Protein AF-A0A7W1ENR3-F1 (afdb_monomer_lite)

Secondary structure (DSSP, 8-state):
---STTHHHHHHHHHHHTSBPPSSPPEEEETTEEEE-TT---SBS--STTHHHH-HHHHHHHHHHHHHTT-GGG-HHHHHHHHHHHHTB-TTS-B---TT--S-----TTTTTTS-SSS---GGGGGHHHHHHHHHHHHHTT------

Sequence (148 aa):
LFRAEHHREMDALYNHLIQPQPRQEAVQLCGKRVLPVPHLVLGDALPHRNAVDADTPFALYWLELMARLGFLKRNENWSRMFDRFLDDRDREGVWHPHKGMDTPKSRNPHVWPVYPLESQLEGDERWTDFTFRLGLIARLSGRQIDIL

pLDDT: mean 85.76, std 11.53, range [42.47, 95.81]

Structure (mmCIF, N/CA/C/O backbone):
data_AF-A0A7W1ENR3-F1
#
_entry.id   AF-A0A7W1ENR3-F1
#
loop_
_atom_site.group_PDB
_atom_site.id
_atom_site.type_symbol
_atom_site.label_atom_id
_atom_site.label_alt_id
_atom_site.label_comp_id
_atom_site.label_asym_id
_atom_site.label_entity_id
_atom_site.label_seq_id
_atom_site.pdbx_PDB_ins_code
_atom_site.Cartn_x
_atom_site.Cartn_y
_atom_site.Cartn_z
_atom_site.occupancy
_atom_site.B_iso_or_equiv
_atom_site.auth_seq_id
_atom_site.auth_comp_id
_atom_site.auth_asym_id
_atom_site.auth_atom_id
_atom_site.pdbx_PDB_model_num
ATOM 1 N N . LEU A 1 1 ? -12.184 17.724 -8.395 1.00 42.47 1 LEU A N 1
ATOM 2 C CA . LEU A 1 1 ? -12.940 18.500 -7.391 1.00 42.47 1 LEU A CA 1
ATOM 3 C C . LEU A 1 1 ? -13.276 17.566 -6.229 1.00 42.47 1 LEU A C 1
ATOM 5 O O . LEU A 1 1 ? -14.073 16.676 -6.446 1.00 42.47 1 LEU A O 1
ATOM 9 N N . PHE A 1 2 ? -12.597 17.694 -5.081 1.00 44.47 2 PHE A N 1
ATOM 10 C CA . PHE A 1 2 ? -12.844 16.948 -3.816 1.00 44.47 2 PHE A CA 1
ATOM 11 C C . PHE A 1 2 ? -12.161 17.655 -2.612 1.00 44.47 2 PHE A C 1
ATOM 13 O O . PHE A 1 2 ? -11.851 17.042 -1.600 1.00 44.47 2 PHE A O 1
ATOM 20 N N . ARG A 1 3 ? -11.782 18.936 -2.749 1.00 52.78 3 ARG A N 1
ATOM 21 C CA . ARG A 1 3 ? -10.607 19.479 -2.034 1.00 52.78 3 ARG A CA 1
ATOM 22 C C . ARG A 1 3 ? -10.869 20.256 -0.736 1.00 52.78 3 ARG A C 1
ATOM 24 O O . ARG A 1 3 ? -9.887 20.593 -0.092 1.00 52.78 3 ARG A O 1
ATOM 31 N N . ALA A 1 4 ? -12.109 20.535 -0.336 1.00 53.34 4 ALA A N 1
ATOM 32 C CA . ALA A 1 4 ? -12.353 21.402 0.830 1.00 53.34 4 ALA A CA 1
ATOM 33 C C . ALA A 1 4 ? -13.182 20.754 1.950 1.00 53.34 4 ALA A C 1
ATOM 35 O O . ALA A 1 4 ? -12.842 20.924 3.115 1.00 53.34 4 ALA A O 1
ATOM 36 N N . GLU A 1 5 ? -14.221 19.982 1.627 1.00 50.44 5 GLU A N 1
ATOM 37 C CA . GLU A 1 5 ? -15.200 19.537 2.636 1.00 50.44 5 GLU A CA 1
ATOM 38 C C . GLU A 1 5 ? -14.709 18.412 3.557 1.00 50.44 5 GLU A C 1
ATOM 40 O O . GLU A 1 5 ? -15.273 18.233 4.629 1.00 50.44 5 GLU A O 1
ATOM 45 N N . HIS A 1 6 ? -13.643 17.695 3.184 1.00 62.31 6 HIS A N 1
ATOM 46 C CA . HIS A 1 6 ? -13.118 16.563 3.965 1.00 62.31 6 HIS A CA 1
ATOM 47 C C . HIS A 1 6 ? -11.679 16.754 4.460 1.00 62.31 6 HIS A C 1
ATOM 49 O O . HIS A 1 6 ? -11.006 15.789 4.820 1.00 62.31 6 HIS A O 1
ATOM 55 N N . HIS A 1 7 ? -11.148 17.982 4.432 1.00 74.31 7 HIS A N 1
ATOM 56 C CA . HIS A 1 7 ? -9.743 18.217 4.789 1.00 74.31 7 HIS A CA 1
ATOM 57 C C . HIS A 1 7 ? -9.451 17.814 6.241 1.00 74.31 7 HIS A C 1
ATOM 59 O O . HIS A 1 7 ? -8.424 17.200 6.525 1.00 74.31 7 HIS A O 1
ATOM 65 N N . ARG A 1 8 ? -10.383 18.104 7.156 1.00 86.56 8 ARG A N 1
ATOM 66 C CA . ARG A 1 8 ? -10.247 17.772 8.577 1.00 86.56 8 ARG A CA 1
ATOM 67 C C . ARG A 1 8 ? -10.265 16.264 8.809 1.00 86.56 8 ARG A C 1
ATOM 69 O O . ARG A 1 8 ? -9.462 15.759 9.587 1.00 86.56 8 ARG A O 1
ATOM 76 N N . GLU A 1 9 ? -11.168 15.552 8.147 1.00 89.62 9 GLU A N 1
ATOM 77 C CA . GLU A 1 9 ? -11.325 14.102 8.246 1.00 89.62 9 GLU A CA 1
ATOM 78 C C . GLU A 1 9 ? -10.101 13.395 7.666 1.00 89.62 9 GLU A C 1
ATOM 80 O O . GLU A 1 9 ? -9.591 12.457 8.273 1.00 89.62 9 GLU A O 1
ATOM 85 N N . MET A 1 10 ? -9.576 13.886 6.541 1.00 90.06 10 MET A N 1
ATOM 86 C CA . MET A 1 10 ? -8.353 13.361 5.937 1.00 90.06 10 MET A CA 1
ATOM 87 C C . MET A 1 10 ? -7.118 13.618 6.804 1.00 90.06 10 MET A C 1
ATOM 89 O O . MET A 1 10 ? -6.255 12.748 6.896 1.00 90.06 10 MET A O 1
ATOM 93 N N . ASP A 1 11 ? -7.028 14.764 7.482 1.00 91.44 11 ASP A N 1
ATOM 94 C CA . ASP A 1 11 ? -5.952 15.018 8.444 1.00 91.44 11 ASP A CA 1
ATOM 95 C C . ASP A 1 11 ? -6.086 14.166 9.709 1.00 91.44 11 ASP A C 1
ATOM 97 O O . ASP A 1 11 ? -5.090 13.640 10.202 1.00 91.44 11 ASP A O 1
ATOM 101 N N . ALA A 1 12 ? -7.304 13.977 10.222 1.00 93.25 12 ALA A N 1
ATOM 102 C CA . ALA A 1 12 ? -7.556 13.087 11.352 1.00 93.25 12 ALA A CA 1
ATOM 103 C C . ALA A 1 12 ? -7.201 11.634 11.007 1.00 93.25 12 ALA A C 1
ATOM 105 O O . ALA A 1 12 ? -6.532 10.959 11.790 1.00 93.25 12 ALA A O 1
ATOM 106 N N . LEU A 1 13 ? -7.589 11.179 9.812 1.00 94.06 13 LEU A N 1
ATOM 107 C CA . LEU A 1 13 ? -7.235 9.864 9.293 1.00 94.06 13 LEU A CA 1
ATOM 108 C C . LEU A 1 13 ? -5.720 9.724 9.143 1.00 94.06 13 LEU A C 1
ATOM 110 O O . LEU A 1 13 ? -5.159 8.740 9.612 1.00 94.06 13 LEU A O 1
ATOM 114 N N . TYR A 1 14 ? -5.045 10.713 8.552 1.00 94.69 14 TYR A N 1
ATOM 115 C CA . TYR A 1 14 ? -3.587 10.719 8.453 1.00 94.69 14 TYR A CA 1
ATOM 116 C C . TYR A 1 14 ? -2.936 10.592 9.835 1.00 94.69 14 TYR A C 1
ATOM 118 O O . TYR A 1 14 ? -2.118 9.701 10.047 1.00 94.69 14 TYR A O 1
ATOM 126 N N . ASN A 1 15 ? -3.350 11.421 10.797 1.00 94.62 15 ASN A N 1
ATOM 127 C CA . ASN A 1 15 ? -2.812 11.406 12.156 1.00 94.62 15 ASN A CA 1
ATOM 128 C C . ASN A 1 15 ? -3.024 10.063 12.866 1.00 94.62 15 ASN A C 1
ATOM 130 O O . ASN A 1 15 ? -2.167 9.662 13.651 1.00 94.62 15 ASN A O 1
ATOM 134 N N . HIS A 1 16 ? -4.136 9.374 12.590 1.00 94.81 16 HIS A N 1
ATOM 135 C CA . HIS A 1 16 ? -4.394 8.026 13.088 1.00 94.81 16 HIS A CA 1
ATOM 136 C C . HIS A 1 16 ? -3.478 6.988 12.424 1.00 94.81 16 HIS A C 1
ATOM 138 O O . HIS A 1 16 ? -2.846 6.193 13.115 1.00 94.81 16 HIS A O 1
ATOM 144 N N . LEU A 1 17 ? -3.361 7.026 11.094 1.00 94.81 17 LEU A N 1
ATOM 145 C CA . LEU A 1 17 ? -2.620 6.040 10.304 1.00 94.81 17 LEU A CA 1
ATOM 146 C C . LEU A 1 17 ? -1.100 6.124 10.452 1.00 94.81 17 LEU A C 1
ATOM 148 O O . LEU A 1 17 ? -0.425 5.169 10.099 1.00 94.81 17 LEU A O 1
ATOM 152 N N . ILE A 1 18 ? -0.550 7.232 10.952 1.00 94.19 18 ILE A N 1
ATOM 153 C CA . ILE A 1 18 ? 0.889 7.332 11.254 1.00 94.19 18 ILE A CA 1
ATOM 154 C C . ILE A 1 18 ? 1.253 6.825 12.656 1.00 94.19 18 ILE A C 1
ATOM 156 O O . ILE A 1 18 ? 2.436 6.738 12.981 1.00 94.19 18 ILE A O 1
ATOM 160 N N . GLN A 1 19 ? 0.270 6.518 13.511 1.00 93.31 19 GLN A N 1
ATOM 161 C CA . GLN A 1 19 ? 0.552 5.923 14.818 1.00 93.31 19 GLN A CA 1
ATOM 162 C C . GLN A 1 19 ? 0.889 4.444 14.649 1.00 93.31 19 GLN A C 1
ATOM 164 O O . GLN A 1 19 ? 0.232 3.784 13.856 1.00 93.31 19 GLN A O 1
ATOM 169 N N . PRO A 1 20 ? 1.839 3.872 15.402 1.00 89.25 20 PRO A N 1
ATOM 170 C CA . PRO A 1 20 ? 2.124 2.443 15.323 1.00 89.25 20 PRO A CA 1
ATOM 171 C C . PRO A 1 20 ? 0.876 1.594 15.592 1.00 89.25 20 PRO A C 1
ATOM 173 O O . PRO A 1 20 ? 0.160 1.835 16.567 1.00 89.25 20 PRO A O 1
ATOM 176 N N . GLN A 1 21 ? 0.641 0.568 14.770 1.00 87.25 21 GLN A N 1
ATOM 177 C CA . GLN A 1 21 ? -0.440 -0.378 15.028 1.00 87.25 21 GLN A CA 1
ATOM 178 C C . GLN A 1 21 ? -0.211 -1.130 16.361 1.00 87.25 21 GLN A C 1
ATOM 180 O O . GLN A 1 21 ? 0.932 -1.468 16.697 1.00 87.25 21 GLN A O 1
ATOM 185 N N . PRO A 1 22 ? -1.275 -1.431 17.133 1.00 87.38 22 PRO A N 1
ATOM 186 C CA . PRO A 1 22 ? -1.170 -2.288 18.307 1.00 87.38 22 PRO A CA 1
ATOM 187 C C . PRO A 1 22 ? -0.553 -3.648 17.971 1.00 87.38 22 PRO A C 1
ATOM 189 O O . PRO A 1 22 ? -0.860 -4.252 16.948 1.00 87.38 22 PRO A O 1
ATOM 192 N N . ARG A 1 23 ? 0.287 -4.164 18.875 1.00 82.94 23 ARG A N 1
ATOM 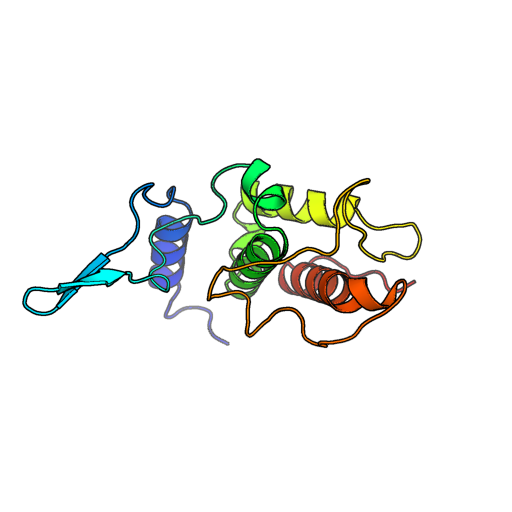193 C CA . ARG A 1 23 ? 0.907 -5.495 18.724 1.00 82.94 23 ARG A CA 1
ATOM 194 C C . ARG A 1 23 ? -0.074 -6.648 18.935 1.00 82.94 23 ARG A C 1
ATOM 196 O O . ARG A 1 23 ? 0.228 -7.776 18.567 1.00 82.94 23 ARG A O 1
ATOM 203 N N . GLN A 1 24 ? -1.198 -6.379 19.593 1.00 85.88 24 GLN A N 1
ATOM 204 C CA . GLN A 1 24 ? -2.238 -7.366 19.836 1.00 85.88 24 GLN A CA 1
ATOM 205 C C . GLN A 1 24 ? -3.188 -7.417 18.642 1.00 85.88 24 GLN A C 1
ATOM 207 O O . GLN A 1 24 ? -3.609 -6.375 18.139 1.00 85.88 24 GLN A O 1
ATOM 212 N N . GLU A 1 25 ? -3.549 -8.627 18.222 1.00 85.25 25 GLU A N 1
ATOM 213 C CA . GLU A 1 25 ? -4.523 -8.823 17.153 1.00 85.25 25 GLU A CA 1
ATOM 214 C C . GLU A 1 25 ? -5.875 -8.198 17.508 1.00 85.25 25 GLU A C 1
ATOM 216 O O . GLU A 1 25 ? -6.369 -8.308 18.635 1.00 85.25 25 GLU A O 1
ATOM 221 N N . ALA A 1 26 ? -6.487 -7.553 16.517 1.00 90.12 26 ALA A N 1
ATOM 222 C CA . ALA A 1 26 ? -7.822 -7.005 16.655 1.00 90.12 26 ALA A CA 1
ATOM 223 C C . ALA A 1 26 ? -8.833 -8.148 16.771 1.00 90.12 26 ALA A C 1
ATOM 225 O O . ALA A 1 26 ? -8.955 -8.986 15.874 1.00 90.12 26 ALA A O 1
ATOM 226 N N . VAL A 1 27 ? -9.585 -8.157 17.867 1.00 94.19 27 VAL A N 1
ATOM 227 C CA . VAL A 1 27 ? -10.647 -9.128 18.115 1.00 94.19 27 VAL A CA 1
ATOM 228 C C . VAL A 1 27 ? -11.931 -8.424 18.530 1.00 94.19 27 VAL A C 1
ATOM 230 O O . VAL A 1 27 ? -11.906 -7.368 19.160 1.00 94.19 27 VAL A O 1
ATOM 233 N N . GLN A 1 28 ? -13.062 -9.035 18.203 1.00 94.19 28 GLN A N 1
ATOM 234 C CA . GLN A 1 28 ? -14.386 -8.589 18.608 1.00 94.19 28 GLN A CA 1
ATOM 235 C C . GLN A 1 28 ? -15.106 -9.717 19.340 1.00 94.19 28 GLN A C 1
ATOM 237 O O . GLN A 1 28 ? -15.090 -10.875 18.919 1.00 94.19 28 GLN A O 1
ATOM 242 N N . LEU A 1 29 ? -15.758 -9.373 20.450 1.00 95.44 29 LEU A N 1
ATOM 243 C CA . LEU A 1 29 ? -16.616 -10.298 21.176 1.00 95.44 29 LEU A CA 1
ATOM 244 C C . LEU A 1 29 ? -18.005 -10.325 20.524 1.00 95.44 29 LEU A C 1
ATOM 246 O O . LEU A 1 29 ? -18.742 -9.341 20.566 1.00 95.44 29 LEU A O 1
ATOM 250 N N . CYS A 1 30 ? -18.373 -11.468 19.953 1.00 95.25 30 CYS A N 1
ATOM 251 C CA . CYS A 1 30 ? -19.697 -11.730 19.395 1.00 95.25 30 CYS A CA 1
ATOM 252 C C . CYS A 1 30 ? -20.409 -12.771 20.270 1.00 95.25 30 CYS A C 1
ATOM 254 O O . CYS A 1 30 ? -20.165 -13.979 20.178 1.00 95.25 30 CYS A O 1
ATOM 256 N N . GLY A 1 31 ? -21.271 -12.298 21.174 1.00 94.62 31 GLY A N 1
ATOM 257 C CA . GLY A 1 31 ? -21.882 -13.133 22.208 1.00 94.62 31 GLY A CA 1
ATOM 258 C C . GLY A 1 31 ? -20.824 -13.665 23.178 1.00 94.62 31 GLY A C 1
ATOM 259 O O . GLY A 1 31 ? -20.243 -12.901 23.939 1.00 94.62 31 GLY A O 1
ATOM 260 N N . LYS A 1 32 ? -20.565 -14.978 23.144 1.00 94.44 32 LYS A N 1
ATOM 261 C CA . LYS A 1 32 ? -19.518 -15.639 23.952 1.00 94.44 32 LYS A CA 1
ATOM 262 C C . LYS A 1 32 ? -18.254 -15.991 23.155 1.00 94.44 32 LYS A C 1
ATOM 264 O O . LYS A 1 32 ? -17.355 -16.621 23.702 1.00 94.44 32 LYS A O 1
ATOM 269 N N . ARG A 1 33 ? -18.198 -15.662 21.859 1.00 95.56 33 ARG A N 1
ATOM 270 C CA . ARG A 1 33 ? -17.079 -16.021 20.975 1.00 95.56 33 ARG A CA 1
ATOM 271 C C . ARG A 1 33 ? -16.216 -14.803 20.689 1.00 95.56 33 ARG A C 1
ATOM 273 O O . ARG A 1 33 ? -16.737 -13.754 20.326 1.00 95.56 33 ARG A O 1
ATOM 280 N N . VAL A 1 34 ? -14.906 -14.973 20.819 1.00 95.19 34 VAL A N 1
ATOM 281 C CA . VAL A 1 34 ? -13.912 -13.990 20.385 1.00 95.19 34 VAL A CA 1
ATOM 282 C C . VAL A 1 34 ? -13.596 -14.276 18.922 1.00 95.19 34 VAL A C 1
ATOM 284 O O . VAL A 1 34 ? -13.172 -15.383 18.594 1.00 95.19 34 VAL A O 1
ATOM 287 N N . LEU A 1 35 ? -13.862 -13.312 18.045 1.00 95.31 35 LEU A N 1
ATOM 288 C CA . LEU A 1 35 ? -13.630 -13.426 16.608 1.00 95.31 35 LEU A CA 1
ATOM 289 C C . LEU A 1 35 ? -12.515 -12.462 16.182 1.00 95.31 35 LEU A C 1
ATOM 291 O O . LEU A 1 35 ? -12.547 -11.305 16.604 1.00 95.31 35 LEU A O 1
ATOM 295 N N . PRO A 1 36 ? -11.552 -12.895 15.350 1.00 91.62 36 PRO A N 1
ATOM 296 C CA . PRO A 1 36 ? -10.557 -11.992 14.788 1.00 91.62 36 PRO A CA 1
ATOM 297 C C . PRO A 1 36 ? -11.217 -10.998 13.826 1.00 91.62 36 PRO A C 1
ATOM 299 O O . PRO A 1 36 ? -12.149 -11.344 13.097 1.00 91.62 36 PRO A O 1
ATOM 302 N N . VAL A 1 37 ? -10.702 -9.771 13.799 1.00 92.75 37 VAL A N 1
ATOM 303 C CA . VAL A 1 37 ? -11.167 -8.687 12.921 1.00 92.75 37 VAL A CA 1
ATOM 304 C C . VAL A 1 37 ? -10.000 -8.220 12.046 1.00 92.75 37 VAL A C 1
ATOM 306 O O . VAL A 1 37 ? -9.498 -7.107 12.206 1.00 92.75 37 VAL A O 1
ATOM 309 N N . PRO A 1 38 ? -9.525 -9.061 11.111 1.00 87.62 38 PRO A N 1
ATOM 310 C CA . PRO A 1 38 ? -8.268 -8.816 10.400 1.00 87.62 38 PRO A CA 1
ATOM 311 C C . PRO A 1 38 ? -8.336 -7.629 9.425 1.00 87.62 38 PRO A C 1
ATOM 313 O O . PRO A 1 38 ? -7.312 -7.138 8.955 1.00 87.62 38 PRO A O 1
ATOM 316 N N . HIS A 1 39 ? -9.543 -7.146 9.122 1.00 88.12 39 HIS A N 1
ATOM 317 C CA . HIS A 1 39 ? -9.754 -5.979 8.271 1.00 88.12 39 HIS A CA 1
ATOM 318 C C . HIS A 1 39 ? -9.678 -4.646 9.022 1.00 88.12 39 HIS A C 1
ATOM 320 O O . HIS A 1 39 ? -9.714 -3.594 8.386 1.00 88.12 39 HIS A O 1
ATOM 326 N N . LEU A 1 40 ? -9.579 -4.672 10.355 1.00 90.31 40 LEU A N 1
ATOM 327 C CA . LEU A 1 40 ? -9.510 -3.455 11.149 1.00 90.31 40 LEU A CA 1
ATOM 328 C C . LEU A 1 40 ? -8.109 -2.839 11.070 1.00 90.31 40 LEU A C 1
ATOM 330 O O . LEU A 1 40 ? -7.116 -3.450 11.463 1.00 90.31 40 LEU A O 1
ATOM 334 N N . VAL A 1 41 ? -8.049 -1.601 10.586 1.00 91.12 41 VAL A N 1
ATOM 335 C CA . VAL A 1 41 ? -6.824 -0.801 10.520 1.00 91.12 41 VAL A CA 1
ATOM 336 C C . VAL A 1 41 ? -6.778 0.098 11.750 1.00 91.12 41 VAL A C 1
ATOM 338 O O . VAL A 1 41 ? -7.684 0.897 11.959 1.00 91.12 41 VAL A O 1
ATOM 341 N N . LEU A 1 42 ? -5.743 -0.064 12.576 1.00 92.19 42 LEU A N 1
ATOM 342 C CA . LEU A 1 42 ? -5.609 0.619 13.873 1.00 92.19 42 LEU A CA 1
ATOM 343 C C . LEU A 1 42 ? -4.387 1.551 13.951 1.00 92.19 42 LEU A C 1
ATOM 345 O O . LEU A 1 42 ? -4.036 2.005 15.038 1.00 92.19 42 LEU A O 1
ATOM 349 N N . GLY A 1 43 ? -3.711 1.784 12.826 1.00 93.69 43 GLY A N 1
ATOM 350 C CA . GLY A 1 43 ? -2.477 2.559 12.742 1.00 93.69 43 GLY A CA 1
ATOM 351 C C . GLY A 1 43 ? -1.658 2.196 11.503 1.00 93.69 43 GLY A C 1
ATOM 352 O O . GLY A 1 43 ? -2.179 1.596 10.561 1.00 93.69 43 GLY A O 1
ATOM 353 N N . ASP A 1 44 ? -0.375 2.543 11.534 1.00 93.19 44 ASP A N 1
ATOM 354 C CA . ASP A 1 44 ? 0.621 2.235 10.519 1.00 93.19 44 ASP A CA 1
ATOM 355 C C . ASP A 1 44 ? 0.917 0.740 10.527 1.00 93.19 44 ASP A C 1
ATOM 357 O O . ASP A 1 44 ? 1.471 0.203 11.494 1.00 93.19 44 ASP A O 1
ATOM 361 N N . ALA A 1 45 ? 0.556 0.079 9.431 1.00 90.69 45 ALA A N 1
ATOM 362 C CA . ALA A 1 45 ? 0.827 -1.333 9.224 1.00 90.69 45 ALA A CA 1
ATOM 363 C C . ALA A 1 45 ? 2.290 -1.602 8.811 1.00 90.69 45 ALA A C 1
ATOM 365 O O . ALA A 1 45 ? 2.724 -2.754 8.826 1.00 90.69 45 ALA A O 1
ATOM 366 N N . LEU A 1 46 ? 3.066 -0.557 8.482 1.00 91.50 46 LEU A N 1
ATOM 367 C CA . LEU A 1 46 ? 4.500 -0.624 8.178 1.00 91.50 46 LEU A CA 1
ATOM 368 C C . LEU A 1 46 ? 5.320 0.289 9.117 1.00 91.50 46 LEU A C 1
ATOM 370 O O . LEU A 1 46 ? 5.990 1.216 8.660 1.00 91.50 46 LEU A O 1
ATOM 374 N N . PRO A 1 47 ? 5.349 0.029 10.438 1.00 80.94 47 PRO A N 1
ATOM 375 C CA . PRO A 1 47 ? 5.974 0.943 11.397 1.00 80.94 47 PRO A CA 1
ATOM 376 C C . PRO A 1 47 ? 7.512 0.930 11.357 1.00 80.94 47 PRO A C 1
ATOM 378 O O . PRO A 1 47 ? 8.158 1.816 11.914 1.00 80.94 47 PRO A O 1
ATOM 381 N N . HIS A 1 48 ? 8.134 -0.081 10.742 1.00 81.44 48 HIS A N 1
ATOM 382 C CA . HIS A 1 48 ? 9.591 -0.214 10.679 1.00 81.44 48 HIS A CA 1
ATOM 383 C C . HIS A 1 48 ? 10.065 -0.776 9.338 1.00 81.44 48 HIS A C 1
ATOM 385 O O . HIS A 1 48 ? 9.373 -1.566 8.699 1.00 81.44 48 HIS A O 1
ATOM 391 N N . ARG A 1 49 ? 11.303 -0.448 8.947 1.00 73.19 49 ARG A N 1
ATOM 392 C CA . ARG A 1 49 ? 11.888 -0.803 7.636 1.00 73.19 49 ARG A CA 1
ATOM 393 C C . ARG A 1 49 ? 11.795 -2.292 7.267 1.00 73.19 49 ARG A C 1
ATOM 395 O O . ARG A 1 49 ? 11.578 -2.615 6.107 1.00 73.19 49 ARG A O 1
ATOM 402 N N . ASN A 1 50 ? 11.915 -3.185 8.253 1.00 81.56 50 ASN A N 1
ATOM 403 C CA . ASN A 1 50 ? 11.911 -4.636 8.035 1.00 81.56 50 ASN A CA 1
ATOM 404 C C . ASN A 1 50 ? 10.505 -5.189 7.722 1.00 81.56 50 ASN A C 1
ATOM 406 O O . ASN A 1 50 ? 10.377 -6.359 7.387 1.00 81.56 50 ASN A O 1
ATOM 410 N N . ALA A 1 51 ? 9.444 -4.380 7.854 1.00 83.38 51 ALA A N 1
ATOM 411 C CA . ALA A 1 51 ? 8.076 -4.820 7.574 1.00 83.38 51 ALA A CA 1
ATOM 412 C C . ALA A 1 51 ? 7.864 -5.092 6.075 1.00 83.38 51 ALA A C 1
ATOM 414 O O . ALA A 1 51 ? 7.064 -5.946 5.715 1.00 83.38 51 ALA A O 1
ATOM 415 N N . VAL A 1 52 ? 8.639 -4.414 5.220 1.00 86.00 52 VAL A N 1
ATOM 416 C CA . VAL A 1 52 ? 8.645 -4.614 3.764 1.00 86.00 52 VAL A CA 1
ATOM 417 C C . VAL A 1 52 ? 9.105 -6.023 3.383 1.00 86.00 52 VAL A C 1
ATOM 419 O O . VAL A 1 52 ? 8.528 -6.647 2.496 1.00 86.00 52 VAL A O 1
ATOM 422 N N . ASP A 1 53 ? 10.116 -6.542 4.080 1.00 85.25 53 ASP A N 1
ATOM 423 C CA . ASP A 1 53 ? 10.680 -7.868 3.804 1.00 85.25 53 ASP A CA 1
ATOM 424 C C . ASP A 1 53 ? 9.838 -8.993 4.416 1.00 85.25 53 ASP A C 1
ATOM 426 O O . ASP A 1 53 ? 9.886 -10.130 3.958 1.00 85.25 53 ASP A O 1
ATOM 430 N N . ALA A 1 54 ? 9.067 -8.685 5.464 1.00 88.06 54 ALA A N 1
ATOM 431 C CA . ALA A 1 54 ? 8.226 -9.662 6.147 1.00 88.06 54 ALA A CA 1
ATOM 432 C C . ALA A 1 54 ? 7.011 -10.085 5.303 1.00 88.06 54 ALA A C 1
ATOM 434 O O . ALA A 1 54 ? 6.614 -11.248 5.342 1.00 88.06 54 ALA A O 1
ATOM 435 N N . ASP A 1 55 ? 6.422 -9.146 4.557 1.00 90.69 55 ASP A N 1
ATOM 436 C CA . ASP A 1 55 ? 5.315 -9.400 3.632 1.00 90.69 55 ASP A CA 1
ATOM 437 C C . ASP A 1 55 ? 5.333 -8.357 2.504 1.00 90.69 55 ASP A C 1
ATOM 439 O O . ASP A 1 55 ? 4.675 -7.314 2.556 1.00 90.69 55 ASP A O 1
ATOM 443 N N . THR A 1 56 ? 6.139 -8.633 1.479 1.00 91.38 56 THR A N 1
ATOM 444 C CA . THR A 1 56 ? 6.373 -7.721 0.352 1.00 91.38 56 THR A CA 1
ATOM 445 C C . THR A 1 56 ? 5.093 -7.363 -0.419 1.00 91.38 56 THR A C 1
ATOM 447 O O . THR A 1 56 ? 4.885 -6.171 -0.671 1.00 91.38 56 THR A O 1
ATOM 450 N N . PRO A 1 57 ? 4.188 -8.312 -0.753 1.00 92.50 57 PRO A N 1
ATOM 451 C CA . PRO A 1 57 ? 2.910 -7.969 -1.375 1.00 92.50 57 PRO A CA 1
ATOM 452 C C . PRO A 1 57 ? 2.040 -7.046 -0.509 1.00 92.50 57 PRO A C 1
ATOM 454 O O . PRO A 1 57 ? 1.458 -6.088 -1.021 1.00 92.50 57 PRO A O 1
ATOM 457 N N . PHE A 1 58 ? 1.959 -7.298 0.803 1.00 94.00 58 PHE A N 1
ATOM 458 C CA . PHE A 1 58 ? 1.183 -6.444 1.704 1.00 94.00 58 PHE A CA 1
ATOM 459 C C . PHE A 1 58 ? 1.785 -5.047 1.838 1.00 94.00 58 PHE A C 1
ATOM 461 O O . PHE A 1 58 ? 1.052 -4.056 1.814 1.00 94.00 58 PHE A O 1
ATOM 468 N N . ALA A 1 59 ? 3.110 -4.948 1.934 1.00 94.56 59 ALA A N 1
ATOM 469 C CA . ALA A 1 59 ? 3.783 -3.661 2.002 1.00 94.56 59 ALA A CA 1
ATOM 470 C C . ALA A 1 59 ? 3.503 -2.811 0.756 1.00 94.56 59 ALA A C 1
ATOM 472 O O . ALA A 1 59 ? 3.178 -1.628 0.875 1.00 94.56 59 ALA A O 1
ATOM 473 N N . LEU A 1 60 ? 3.540 -3.422 -0.430 1.00 94.00 60 LEU A N 1
ATOM 474 C CA . LEU A 1 60 ? 3.208 -2.739 -1.676 1.00 94.00 60 LEU A CA 1
ATOM 475 C C . LEU A 1 60 ? 1.747 -2.268 -1.707 1.00 94.00 60 LEU A C 1
ATOM 477 O O . LEU A 1 60 ? 1.481 -1.119 -2.062 1.00 94.00 60 LEU A O 1
ATOM 481 N N . TYR A 1 61 ? 0.811 -3.120 -1.277 1.00 95.12 61 TYR A N 1
ATOM 482 C CA . TYR A 1 61 ? -0.600 -2.752 -1.132 1.00 95.12 61 TYR A CA 1
ATOM 483 C C . TYR A 1 61 ? -0.786 -1.538 -0.209 1.00 95.12 61 TYR A C 1
ATOM 485 O O . TYR A 1 61 ? -1.494 -0.591 -0.560 1.00 95.12 61 TYR A O 1
ATOM 493 N N . TRP A 1 62 ? -0.131 -1.540 0.955 1.00 95.81 62 TRP A N 1
ATOM 494 C CA . TRP A 1 62 ? -0.235 -0.452 1.925 1.00 95.81 62 TRP A CA 1
ATOM 495 C C . TRP A 1 62 ? 0.299 0.867 1.361 1.00 95.81 62 TRP A C 1
ATOM 497 O O . TRP A 1 62 ? -0.373 1.896 1.453 1.00 95.81 62 TRP A O 1
ATOM 507 N N . LEU A 1 63 ? 1.472 0.841 0.719 1.00 95.75 63 LEU A N 1
ATOM 508 C CA . LEU A 1 63 ? 2.058 2.021 0.079 1.00 95.75 63 LEU A CA 1
ATOM 509 C C . LEU A 1 63 ? 1.172 2.554 -1.053 1.00 95.75 63 LEU A C 1
ATOM 511 O O . LEU A 1 63 ? 1.004 3.768 -1.173 1.00 95.75 63 LEU A O 1
ATOM 515 N N . GLU A 1 64 ? 0.546 1.674 -1.839 1.00 95.38 64 GLU A N 1
ATOM 516 C CA . GLU A 1 64 ? -0.423 2.080 -2.857 1.00 95.38 64 GLU A CA 1
ATOM 517 C C . GLU A 1 64 ? -1.658 2.745 -2.255 1.00 95.38 64 GLU A C 1
ATOM 519 O O . GLU A 1 64 ? -2.076 3.803 -2.734 1.00 95.38 64 GLU A O 1
ATOM 524 N N . LEU A 1 65 ? -2.214 2.188 -1.178 1.00 95.06 65 LEU A N 1
ATOM 525 C CA . LEU A 1 65 ? -3.323 2.811 -0.462 1.00 95.06 65 LEU A CA 1
ATOM 526 C C . LEU A 1 65 ? -2.931 4.207 0.047 1.00 95.06 65 LEU A C 1
ATOM 528 O O . LEU A 1 65 ? -3.661 5.174 -0.181 1.00 95.06 65 LEU A O 1
ATOM 532 N N . MET A 1 66 ? -1.749 4.346 0.658 1.00 95.81 66 MET A N 1
ATOM 533 C CA . MET A 1 66 ? -1.248 5.640 1.132 1.00 95.81 66 MET A CA 1
ATOM 534 C C . MET A 1 66 ? -1.005 6.627 -0.017 1.00 95.81 66 MET A C 1
ATOM 536 O O . MET A 1 66 ? -1.234 7.828 0.148 1.00 95.81 66 MET A O 1
ATOM 540 N N . ALA A 1 67 ? -0.583 6.157 -1.193 1.00 95.19 67 ALA A N 1
ATOM 541 C CA . ALA A 1 67 ? -0.430 6.990 -2.384 1.00 95.19 67 ALA A CA 1
ATOM 542 C C . ALA A 1 67 ? -1.784 7.487 -2.906 1.00 95.19 67 ALA A C 1
ATOM 544 O O . ALA A 1 67 ? -1.940 8.680 -3.171 1.00 95.19 67 ALA A O 1
ATOM 545 N N . ARG A 1 68 ? -2.789 6.604 -2.982 1.00 93.25 68 ARG A N 1
ATOM 546 C CA . ARG A 1 68 ? -4.163 6.938 -3.405 1.00 93.25 68 ARG A CA 1
ATOM 547 C C . ARG A 1 68 ? -4.831 7.950 -2.475 1.00 93.25 68 ARG A C 1
ATOM 549 O O . ARG A 1 68 ? -5.538 8.833 -2.951 1.00 93.25 68 ARG A O 1
ATOM 556 N N . LEU A 1 69 ? -4.566 7.860 -1.171 1.00 92.75 69 LEU A N 1
ATOM 557 C CA . LEU A 1 69 ? -5.028 8.829 -0.168 1.00 92.75 69 LEU A CA 1
ATOM 558 C C . LEU A 1 69 ? -4.222 10.144 -0.181 1.00 92.75 69 LEU A C 1
ATOM 560 O O . LEU A 1 69 ? -4.574 11.097 0.512 1.00 92.75 69 LEU A O 1
ATOM 564 N N . GLY A 1 70 ? -3.140 10.223 -0.963 1.00 91.94 70 GLY A N 1
ATOM 565 C CA . GLY A 1 70 ? -2.252 11.385 -1.027 1.00 91.94 70 GLY A CA 1
ATOM 566 C C . GLY A 1 70 ? -1.336 11.541 0.191 1.00 91.94 70 GLY A C 1
ATOM 567 O O . GLY A 1 70 ? -0.749 12.609 0.382 1.00 91.94 70 GLY A O 1
ATOM 568 N N . PHE A 1 71 ? -1.211 10.499 1.014 1.00 94.31 71 PHE A N 1
ATOM 569 C CA . PHE A 1 71 ? -0.432 10.500 2.249 1.00 94.31 71 PHE A CA 1
ATOM 570 C C . PHE A 1 71 ? 1.011 10.039 2.063 1.00 94.31 71 PHE A C 1
ATOM 572 O O . PHE A 1 71 ? 1.873 10.484 2.816 1.00 94.31 71 PHE A O 1
ATOM 579 N N . LEU A 1 72 ? 1.303 9.223 1.043 1.00 94.25 72 LEU A N 1
ATOM 580 C CA . LEU A 1 72 ? 2.655 8.706 0.798 1.00 94.25 72 LEU A CA 1
ATOM 581 C C . LEU A 1 72 ? 3.702 9.832 0.732 1.00 94.25 72 LEU A C 1
ATOM 583 O O . LEU A 1 72 ? 4.691 9.797 1.455 1.00 94.25 72 LEU A O 1
ATOM 587 N N . LYS A 1 73 ? 3.423 10.898 -0.029 1.00 89.69 73 LYS A N 1
ATOM 588 C CA . LYS A 1 73 ? 4.296 12.083 -0.150 1.00 89.69 73 LYS A CA 1
ATOM 589 C C . LYS A 1 73 ? 4.430 12.931 1.126 1.00 89.69 73 LYS A C 1
ATOM 591 O O . LYS A 1 73 ? 5.296 13.794 1.184 1.00 89.69 73 LYS A O 1
ATOM 596 N N . ARG A 1 74 ? 3.531 12.758 2.104 1.00 90.56 74 ARG A N 1
ATOM 597 C CA . ARG A 1 74 ? 3.542 13.483 3.391 1.00 90.56 74 ARG A CA 1
ATOM 598 C C . ARG A 1 74 ? 4.376 12.753 4.445 1.00 90.56 74 ARG A C 1
ATOM 600 O O . ARG A 1 74 ? 4.778 13.373 5.422 1.00 90.56 74 ARG A O 1
ATOM 607 N N . ASN A 1 75 ? 4.603 11.452 4.260 1.00 92.88 75 ASN A N 1
ATOM 608 C CA . ASN A 1 75 ? 5.264 10.585 5.223 1.00 92.88 75 ASN A CA 1
ATOM 609 C C . ASN A 1 75 ? 6.614 10.103 4.671 1.00 92.88 75 ASN A C 1
ATOM 611 O O . ASN A 1 75 ? 6.686 9.277 3.758 1.00 92.88 75 ASN A O 1
ATOM 615 N N . GLU A 1 76 ? 7.699 10.605 5.258 1.00 91.75 76 GLU A N 1
ATOM 616 C CA . GLU A 1 76 ? 9.062 10.263 4.845 1.00 91.75 76 GLU A CA 1
ATOM 617 C C . GLU A 1 76 ? 9.419 8.788 5.057 1.00 91.75 76 GLU A C 1
ATOM 619 O O . GLU A 1 76 ? 10.250 8.258 4.323 1.00 91.75 76 GLU A O 1
ATOM 624 N N . ASN A 1 77 ? 8.839 8.119 6.059 1.00 92.38 77 ASN A N 1
ATOM 625 C CA . ASN A 1 77 ? 9.102 6.703 6.321 1.00 92.38 77 ASN A CA 1
ATOM 626 C C . ASN A 1 77 ? 8.532 5.838 5.191 1.00 92.38 77 ASN A C 1
ATOM 628 O O . ASN A 1 77 ? 9.253 5.033 4.605 1.00 92.38 77 ASN A O 1
ATOM 632 N N . TRP A 1 78 ? 7.270 6.068 4.822 1.00 94.75 78 TRP A N 1
ATOM 633 C CA . TRP A 1 78 ? 6.647 5.376 3.692 1.00 94.75 78 TRP A CA 1
ATOM 634 C C . TRP A 1 78 ? 7.325 5.719 2.365 1.00 94.75 78 TRP A C 1
ATOM 636 O O . TRP A 1 78 ? 7.544 4.827 1.549 1.00 94.75 78 TRP A O 1
ATOM 646 N N . SER A 1 79 ? 7.722 6.981 2.166 1.00 93.25 79 SER A N 1
ATOM 647 C CA . SER A 1 79 ? 8.481 7.387 0.975 1.00 93.25 79 SER A CA 1
ATOM 648 C C . SER A 1 79 ? 9.807 6.631 0.861 1.00 93.25 79 SER A C 1
ATOM 650 O O . SER A 1 79 ? 10.093 6.077 -0.193 1.00 93.25 79 SER A O 1
ATOM 652 N N . ARG A 1 80 ? 10.566 6.508 1.958 1.00 92.31 80 ARG A N 1
ATOM 653 C CA . ARG A 1 80 ? 11.818 5.732 1.991 1.00 92.31 80 ARG A CA 1
ATOM 654 C C . ARG A 1 80 ? 11.606 4.238 1.742 1.00 92.31 80 ARG A C 1
ATOM 656 O O . ARG A 1 80 ? 12.428 3.605 1.0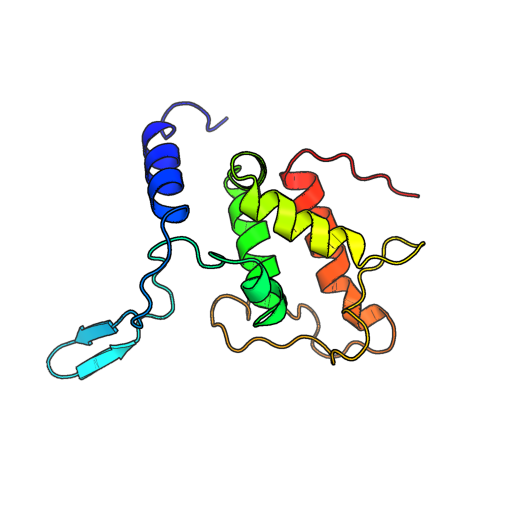88 1.00 92.31 80 ARG A O 1
ATOM 663 N N . MET A 1 81 ? 10.520 3.660 2.256 1.00 93.12 81 MET A N 1
ATOM 664 C CA . MET A 1 81 ? 10.162 2.266 1.958 1.00 93.12 81 MET A CA 1
ATOM 665 C C . MET A 1 81 ? 9.832 2.076 0.480 1.00 93.12 81 MET A C 1
ATOM 667 O O . MET A 1 81 ? 10.241 1.081 -0.110 1.00 93.12 81 MET A O 1
ATOM 671 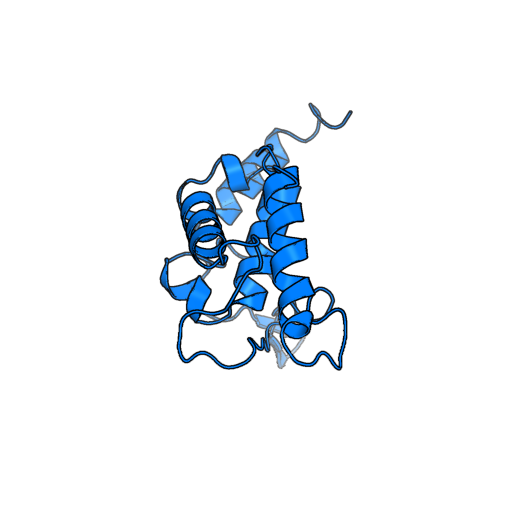N N . PHE A 1 82 ? 9.124 3.033 -0.119 1.00 94.06 82 PHE A N 1
ATOM 672 C CA . PHE A 1 82 ? 8.842 3.021 -1.546 1.00 94.06 82 PHE A CA 1
ATOM 673 C C . PHE A 1 82 ? 10.117 3.178 -2.388 1.00 94.06 82 PHE A C 1
ATOM 675 O O . PHE A 1 82 ? 10.283 2.451 -3.359 1.00 94.06 82 PHE A O 1
ATOM 682 N N . ASP A 1 83 ? 11.048 4.051 -1.993 1.00 92.25 83 ASP A N 1
ATOM 683 C CA . ASP A 1 83 ? 12.343 4.200 -2.673 1.00 92.25 83 ASP A CA 1
ATOM 684 C C . ASP A 1 83 ? 13.132 2.888 -2.685 1.00 92.25 83 ASP A C 1
ATOM 686 O O . ASP A 1 83 ? 13.635 2.487 -3.728 1.00 92.25 83 ASP A O 1
ATOM 690 N N . ARG A 1 84 ? 13.123 2.143 -1.576 1.00 89.81 84 ARG A N 1
ATOM 691 C CA . ARG A 1 84 ? 13.755 0.819 -1.510 1.00 89.81 84 ARG A CA 1
ATOM 692 C C . ARG A 1 84 ? 13.175 -0.168 -2.526 1.00 89.81 84 ARG A C 1
ATOM 694 O O . ARG A 1 84 ? 13.918 -0.946 -3.108 1.00 89.81 84 ARG A O 1
ATOM 701 N N . PHE A 1 85 ? 11.862 -0.140 -2.757 1.00 90.94 85 PHE A N 1
ATOM 702 C CA . PHE A 1 85 ? 11.274 -0.944 -3.828 1.00 90.94 85 PHE A CA 1
ATOM 703 C C . PHE A 1 85 ? 11.774 -0.508 -5.209 1.00 90.94 85 PHE A C 1
ATOM 705 O O . PHE A 1 85 ? 11.941 -1.340 -6.091 1.00 90.94 85 PHE A O 1
ATOM 712 N N . LEU A 1 86 ? 12.001 0.787 -5.423 1.00 91.19 86 LEU A N 1
ATOM 713 C CA . LEU A 1 86 ? 12.517 1.291 -6.693 1.00 91.19 86 LEU A CA 1
ATOM 714 C C . LEU A 1 86 ? 13.996 0.946 -6.911 1.00 91.19 86 LEU A C 1
ATOM 716 O O . LEU A 1 86 ? 14.399 0.817 -8.068 1.00 91.19 86 LEU A O 1
ATOM 720 N N . ASP A 1 87 ? 14.776 0.795 -5.844 1.00 90.56 87 ASP A N 1
ATOM 721 C CA . ASP A 1 87 ? 16.187 0.389 -5.904 1.00 90.56 87 ASP A CA 1
ATOM 722 C C . ASP A 1 87 ? 16.362 -1.071 -6.360 1.00 90.56 87 ASP A C 1
ATOM 724 O O . ASP A 1 87 ? 17.402 -1.433 -6.903 1.00 90.56 87 ASP A O 1
ATOM 728 N N . ASP A 1 88 ? 15.318 -1.887 -6.201 1.00 89.75 88 ASP A N 1
ATOM 729 C CA . ASP A 1 88 ? 15.275 -3.304 -6.584 1.00 89.75 88 ASP A CA 1
ATOM 730 C C . ASP A 1 88 ? 14.910 -3.534 -8.060 1.00 89.75 88 ASP A C 1
ATOM 732 O O . ASP A 1 88 ? 14.704 -4.665 -8.506 1.00 89.75 88 ASP A O 1
ATOM 736 N N . ARG A 1 89 ? 14.815 -2.456 -8.843 1.00 90.31 89 ARG A N 1
ATOM 737 C CA . ARG A 1 89 ? 14.615 -2.541 -10.289 1.00 90.31 89 ARG A CA 1
ATOM 738 C C . ARG A 1 89 ? 15.934 -2.799 -11.003 1.00 90.31 89 ARG A C 1
ATOM 740 O O . ARG A 1 89 ? 16.985 -2.285 -10.622 1.00 90.31 89 ARG A O 1
ATOM 747 N N . ASP A 1 90 ? 15.865 -3.569 -12.075 1.00 88.94 90 ASP A N 1
ATOM 748 C CA . ASP A 1 90 ? 16.986 -3.741 -12.985 1.00 88.94 90 ASP A CA 1
ATOM 749 C C . ASP A 1 90 ? 17.158 -2.528 -13.924 1.00 88.94 90 ASP A C 1
ATOM 751 O O . ASP A 1 90 ? 16.533 -1.475 -13.763 1.00 88.94 90 ASP A O 1
ATOM 755 N N . ARG A 1 91 ? 18.042 -2.667 -14.920 1.00 86.56 91 ARG A N 1
ATOM 756 C CA . ARG A 1 91 ? 18.323 -1.609 -15.903 1.00 86.56 91 ARG A CA 1
ATOM 757 C C . ARG A 1 91 ? 17.141 -1.301 -16.823 1.00 86.56 91 ARG A C 1
ATOM 759 O O . ARG A 1 91 ? 17.066 -0.180 -17.312 1.00 86.56 91 ARG A O 1
ATOM 766 N N . GLU A 1 92 ? 16.246 -2.262 -17.023 1.00 86.50 92 GLU A N 1
ATOM 767 C CA . GLU A 1 92 ? 15.033 -2.120 -17.834 1.00 86.50 92 GLU A CA 1
ATOM 768 C C . GLU A 1 92 ? 13.857 -1.585 -16.994 1.00 86.50 92 GLU A C 1
ATOM 770 O O . GLU A 1 92 ? 12.753 -1.381 -17.495 1.00 86.50 92 GLU A O 1
ATOM 775 N N . GLY A 1 93 ? 14.082 -1.329 -15.699 1.00 86.19 93 GLY A N 1
ATOM 776 C CA . GLY A 1 93 ? 13.070 -0.832 -14.776 1.00 86.19 93 GLY A CA 1
ATOM 777 C C . GLY A 1 93 ? 12.140 -1.918 -14.232 1.00 86.19 93 GLY A C 1
ATOM 778 O O . GLY A 1 93 ? 11.173 -1.579 -13.542 1.00 86.19 93 GLY A O 1
ATOM 779 N N . VAL A 1 94 ? 12.429 -3.195 -14.495 1.00 89.44 94 VAL A N 1
ATOM 780 C CA . VAL A 1 94 ? 11.657 -4.336 -13.996 1.00 89.44 94 VAL A CA 1
ATOM 781 C C . VAL A 1 94 ? 12.081 -4.635 -12.568 1.00 89.44 94 VAL A C 1
ATOM 783 O O . VAL A 1 94 ? 13.265 -4.804 -12.264 1.00 89.44 94 VAL A O 1
ATOM 786 N N . TRP A 1 95 ? 11.105 -4.684 -11.667 1.00 90.69 95 TRP A N 1
ATOM 787 C CA . TRP A 1 95 ? 11.364 -5.002 -10.270 1.00 90.69 95 TRP A CA 1
ATOM 788 C C . TRP A 1 95 ? 11.739 -6.468 -10.102 1.00 90.69 95 TRP A C 1
ATOM 790 O O . TRP A 1 95 ? 11.067 -7.339 -10.642 1.00 90.69 95 TRP A O 1
ATOM 800 N N . HIS A 1 96 ? 12.755 -6.742 -9.293 1.00 87.56 96 HIS A N 1
ATOM 801 C CA . HIS A 1 96 ? 13.135 -8.094 -8.919 1.00 87.56 96 HIS A CA 1
ATOM 802 C C . HIS A 1 96 ? 13.261 -8.197 -7.400 1.00 87.56 96 HIS A C 1
ATOM 804 O O . HIS A 1 96 ? 13.777 -7.280 -6.763 1.00 87.56 96 HIS A O 1
ATOM 810 N N . PRO A 1 97 ? 12.845 -9.312 -6.781 1.00 84.31 97 PRO A N 1
ATOM 811 C CA . PRO A 1 97 ? 13.090 -9.491 -5.363 1.00 84.31 97 PRO A CA 1
ATOM 812 C C . PRO A 1 97 ? 14.602 -9.537 -5.080 1.00 84.31 97 PRO A C 1
ATOM 814 O O . PRO A 1 97 ? 15.385 -10.069 -5.872 1.00 84.31 97 PRO A O 1
ATOM 817 N N . HIS A 1 98 ? 15.017 -9.013 -3.923 1.00 77.19 98 HIS A N 1
ATOM 818 C CA . HIS A 1 98 ? 16.399 -9.119 -3.448 1.00 77.19 98 HIS A CA 1
ATOM 819 C C . HIS A 1 98 ? 16.921 -10.568 -3.542 1.00 77.19 98 HIS A C 1
ATOM 821 O O . HIS A 1 98 ? 16.193 -11.528 -3.270 1.00 77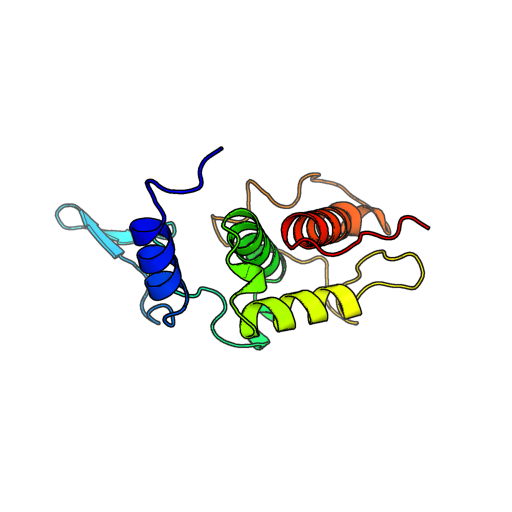.19 98 HIS A O 1
ATOM 827 N N . LYS A 1 99 ? 18.205 -10.728 -3.909 1.00 65.69 99 LYS A N 1
ATOM 828 C CA . LYS A 1 99 ? 18.840 -12.037 -4.156 1.00 65.69 99 LYS A CA 1
ATOM 829 C C . LYS A 1 99 ? 18.504 -13.062 -3.064 1.00 65.69 99 LYS A C 1
ATOM 831 O O . LYS A 1 99 ? 18.844 -12.860 -1.901 1.00 65.69 99 LYS A O 1
ATOM 836 N N . GLY A 1 100 ? 17.922 -14.191 -3.473 1.00 64.62 100 GLY A N 1
ATOM 837 C CA . GLY A 1 100 ? 17.612 -15.326 -2.598 1.00 64.62 100 GLY A CA 1
ATOM 838 C C . GLY A 1 100 ? 16.181 -15.367 -2.057 1.00 64.62 100 GLY A C 1
ATOM 839 O O . GLY A 1 100 ? 15.855 -16.310 -1.342 1.00 64.62 100 GLY A O 1
ATOM 840 N N . MET A 1 101 ? 15.325 -14.396 -2.390 1.00 66.94 101 MET A N 1
ATOM 841 C CA . MET A 1 101 ? 13.892 -14.504 -2.117 1.00 66.94 101 MET A CA 1
ATOM 842 C C . MET A 1 101 ? 13.161 -15.222 -3.259 1.00 66.94 101 MET A C 1
ATOM 844 O O . MET A 1 101 ? 13.287 -14.849 -4.425 1.00 66.94 101 MET A O 1
ATOM 848 N N . ASP A 1 102 ? 12.363 -16.228 -2.899 1.00 71.19 102 ASP A N 1
ATOM 849 C CA . ASP A 1 102 ? 11.376 -16.844 -3.789 1.00 71.19 102 ASP A CA 1
ATOM 850 C C . ASP A 1 102 ? 10.268 -15.844 -4.169 1.00 71.19 102 ASP A C 1
ATOM 852 O O . ASP A 1 102 ? 10.149 -14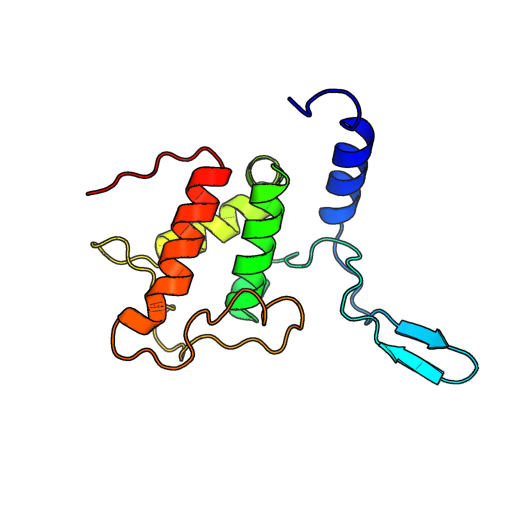.766 -3.582 1.00 71.19 102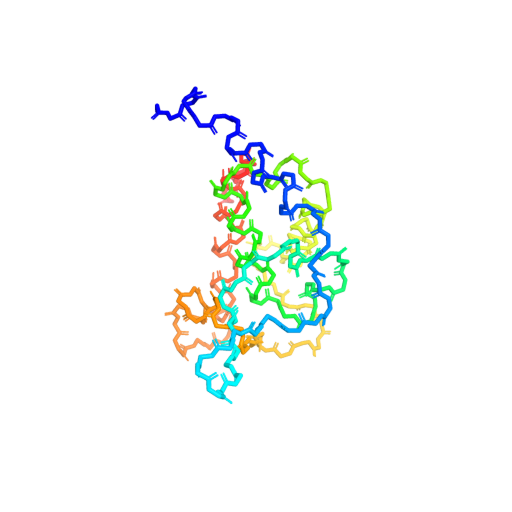 ASP A O 1
ATOM 856 N N . THR A 1 103 ? 9.410 -16.218 -5.127 1.00 77.44 103 THR A N 1
ATOM 857 C CA . THR A 1 103 ? 8.210 -15.446 -5.489 1.00 77.44 103 THR A CA 1
ATOM 858 C C . THR A 1 103 ? 7.458 -14.990 -4.229 1.00 77.44 103 THR A C 1
ATOM 860 O O . THR A 1 103 ? 7.015 -15.853 -3.458 1.00 77.44 103 THR A O 1
ATOM 863 N N . PRO A 1 104 ? 7.282 -13.670 -4.011 1.00 81.62 104 PRO A N 1
ATOM 864 C CA . PRO A 1 104 ? 6.643 -13.169 -2.805 1.00 81.62 104 PRO A CA 1
ATOM 865 C C . PRO A 1 104 ? 5.215 -13.700 -2.664 1.00 81.62 104 PRO A C 1
ATOM 867 O O . PRO A 1 104 ? 4.449 -13.734 -3.630 1.00 81.62 104 PRO A O 1
ATOM 870 N N . LYS A 1 105 ? 4.848 -14.109 -1.447 1.00 85.06 105 LYS A N 1
ATOM 871 C CA . LYS A 1 105 ? 3.510 -14.602 -1.092 1.00 85.06 105 LYS A CA 1
ATOM 872 C C . LYS A 1 105 ? 3.033 -13.885 0.159 1.00 85.06 105 LYS A C 1
ATOM 874 O O . LYS A 1 105 ? 3.826 -13.621 1.054 1.00 85.06 105 LYS A O 1
ATOM 879 N N . SER A 1 106 ? 1.731 -13.647 0.240 1.00 89.75 106 SER A N 1
ATOM 880 C CA . SER A 1 106 ? 1.095 -13.079 1.424 1.00 89.75 106 SER A CA 1
ATOM 881 C C . SER A 1 106 ? -0.062 -13.956 1.876 1.00 89.75 106 SER A C 1
ATOM 883 O O . SER A 1 106 ? -0.765 -14.554 1.062 1.00 89.75 106 SER A O 1
ATOM 885 N N . ARG A 1 107 ? -0.265 -14.025 3.193 1.00 90.19 107 ARG A N 1
ATOM 886 C CA . ARG A 1 107 ? -1.493 -14.560 3.807 1.00 90.19 107 ARG A CA 1
ATOM 887 C C . ARG A 1 107 ? -2.405 -13.444 4.314 1.00 90.19 107 ARG A C 1
ATOM 889 O O . ARG A 1 107 ? -3.431 -13.725 4.929 1.00 90.19 107 ARG A O 1
ATOM 896 N N . ASN A 1 108 ? -2.021 -12.188 4.100 1.00 91.31 108 ASN A N 1
ATOM 897 C CA . ASN A 1 108 ? -2.769 -11.044 4.573 1.00 91.31 108 ASN A CA 1
ATOM 898 C C . ASN A 1 108 ? -4.060 -10.890 3.744 1.00 91.31 108 ASN A C 1
ATOM 900 O O . ASN A 1 108 ? -4.002 -10.831 2.512 1.00 91.31 108 ASN A O 1
ATOM 904 N N . PRO A 1 109 ? -5.239 -10.799 4.384 1.00 91.12 109 PRO A N 1
ATOM 905 C CA . PRO A 1 109 ? -6.516 -10.769 3.675 1.00 91.12 109 PRO A CA 1
ATOM 906 C C . PRO A 1 109 ? -6.765 -9.470 2.900 1.00 91.12 109 PRO A C 1
ATOM 908 O O . PRO A 1 109 ? -7.745 -9.388 2.166 1.00 91.12 109 PRO A O 1
ATOM 911 N N . HIS A 1 110 ? -5.904 -8.460 3.029 1.00 91.31 110 HIS A N 1
ATOM 912 C CA . HIS A 1 110 ? -5.953 -7.264 2.186 1.00 91.31 110 HIS A CA 1
ATOM 913 C C . HIS A 1 110 ? -5.248 -7.445 0.834 1.00 91.31 110 HIS A C 1
ATOM 915 O O . HIS A 1 110 ? -5.447 -6.629 -0.060 1.00 91.31 110 HIS A O 1
ATOM 921 N N . VAL A 1 111 ? -4.441 -8.501 0.668 1.00 92.00 111 VAL A N 1
ATOM 922 C CA . VAL A 1 111 ? -3.597 -8.699 -0.525 1.00 92.00 111 VAL A CA 1
ATOM 923 C C . VAL A 1 111 ? -4.292 -9.484 -1.633 1.00 92.00 111 VAL A C 1
ATOM 925 O O . VAL A 1 111 ? -4.070 -9.196 -2.805 1.00 92.00 111 VAL A O 1
ATOM 928 N N . TRP A 1 112 ? -5.175 -10.429 -1.307 1.00 86.69 112 TRP A N 1
ATOM 929 C CA . TRP A 1 112 ? -5.788 -11.295 -2.323 1.00 86.69 112 TRP A CA 1
ATOM 930 C C . TRP A 1 112 ? -6.503 -10.566 -3.484 1.00 86.69 112 TRP A C 1
ATOM 932 O O . TRP A 1 112 ? -6.455 -11.103 -4.588 1.00 86.69 112 TRP A O 1
ATOM 942 N N . PRO A 1 113 ? -7.142 -9.379 -3.324 1.00 85.19 113 PRO A N 1
ATOM 943 C CA . PRO A 1 113 ? -7.797 -8.722 -4.454 1.00 85.19 113 PRO A CA 1
ATOM 944 C C . PRO A 1 113 ? -6.810 -7.934 -5.327 1.00 85.19 113 PRO A C 1
ATOM 946 O O . PRO A 1 113 ? -7.203 -7.370 -6.345 1.00 85.19 113 PRO A O 1
ATOM 949 N N . VAL A 1 114 ? -5.547 -7.831 -4.907 1.00 82.50 114 VAL A N 1
ATOM 950 C CA . VAL A 1 114 ? -4.531 -6.989 -5.538 1.00 82.50 114 VAL A CA 1
ATOM 951 C C . VAL A 1 114 ? -3.318 -7.779 -6.035 1.00 82.50 114 VAL A C 1
ATOM 953 O O . VAL A 1 114 ? -2.649 -7.327 -6.963 1.00 82.50 114 VAL A O 1
ATOM 956 N N . TYR A 1 115 ? -3.023 -8.945 -5.470 1.00 85.81 115 TYR A N 1
ATOM 957 C CA . TYR A 1 115 ? -1.901 -9.764 -5.907 1.00 85.81 115 TYR A CA 1
ATOM 958 C C . TYR A 1 115 ? -2.098 -11.251 -5.551 1.00 85.81 115 TYR A C 1
ATOM 960 O O . TYR A 1 115 ? -2.544 -11.553 -4.437 1.00 85.81 115 TYR A O 1
ATOM 968 N N . PRO A 1 116 ? -1.673 -12.180 -6.428 1.00 84.44 116 PRO A N 1
ATOM 969 C CA . PRO A 1 116 ? -1.270 -11.932 -7.815 1.00 84.44 116 PRO A CA 1
ATOM 970 C C . PRO A 1 116 ? -2.499 -11.669 -8.705 1.00 84.44 116 PRO A C 1
ATOM 972 O O . PRO A 1 116 ? -3.565 -12.237 -8.471 1.00 84.44 116 PRO A O 1
ATOM 975 N N . LEU A 1 117 ? -2.371 -10.789 -9.699 1.00 79.75 117 LEU A N 1
ATOM 976 C CA . LEU A 1 117 ? -3.405 -10.530 -10.707 1.00 79.75 117 LEU A CA 1
ATOM 977 C C . LEU A 1 117 ? -3.537 -11.710 -11.673 1.00 79.75 117 LEU A C 1
ATOM 979 O O . LEU A 1 117 ? -4.643 -12.013 -12.118 1.00 79.75 117 LEU A O 1
ATOM 983 N N . GLU A 1 118 ? -2.430 -12.406 -11.940 1.00 80.62 118 GLU A N 1
ATOM 984 C CA . GLU A 1 118 ? -2.404 -13.618 -12.755 1.00 80.62 118 GLU A CA 1
ATOM 985 C C . GLU A 1 118 ? -1.830 -14.807 -11.977 1.00 80.62 118 GLU A C 1
ATOM 987 O O . GLU A 1 118 ? -0.808 -14.726 -11.298 1.00 80.62 118 GLU A O 1
ATOM 992 N N . SER A 1 119 ? -2.512 -15.950 -12.057 1.00 71.00 119 SER A N 1
ATOM 993 C CA . SER A 1 119 ? -2.215 -17.127 -11.233 1.00 71.00 119 SER A CA 1
ATOM 994 C C . SER A 1 119 ? -1.026 -17.965 -11.716 1.00 71.00 119 SER A C 1
ATOM 996 O O . SER A 1 119 ? -0.522 -18.789 -10.953 1.00 71.00 119 SER A O 1
ATOM 998 N N . GLN A 1 120 ? -0.608 -17.810 -12.974 1.00 66.31 120 GLN A N 1
ATOM 999 C CA . GLN A 1 120 ? 0.459 -18.598 -13.597 1.00 66.31 120 GLN A CA 1
ATOM 1000 C C . GLN A 1 120 ? 1.302 -17.699 -14.491 1.00 66.31 120 GLN A C 1
ATOM 1002 O O . GLN A 1 120 ? 0.960 -17.466 -15.641 1.00 66.31 120 GLN A O 1
ATOM 1007 N N . LEU A 1 121 ? 2.404 -17.214 -13.934 1.00 69.94 121 LEU A N 1
ATOM 1008 C CA . LEU A 1 121 ? 3.402 -16.437 -14.651 1.00 69.94 121 LEU A CA 1
ATOM 1009 C C . LEU A 1 121 ? 4.727 -17.197 -14.560 1.00 69.94 121 LEU A C 1
ATOM 1011 O O . LEU A 1 121 ? 5.076 -17.724 -13.496 1.00 69.94 121 LEU A O 1
ATOM 1015 N N . GLU A 1 122 ? 5.460 -17.276 -15.665 1.00 71.31 122 GLU A N 1
ATOM 1016 C CA . GLU A 1 122 ? 6.787 -17.894 -15.732 1.00 71.31 122 GLU A CA 1
ATOM 1017 C C . GLU A 1 122 ? 7.847 -16.851 -16.101 1.00 71.31 122 GLU A C 1
ATOM 1019 O O . GLU A 1 122 ? 7.534 -15.725 -16.473 1.00 71.31 122 GLU A O 1
ATOM 1024 N N . GLY A 1 123 ? 9.127 -17.199 -15.931 1.00 74.50 123 GLY A N 1
ATOM 1025 C CA . GLY A 1 123 ? 10.224 -16.259 -16.207 1.00 74.50 123 GLY A CA 1
ATOM 1026 C C . GLY A 1 123 ? 10.052 -14.911 -15.494 1.00 74.50 123 GLY A C 1
ATOM 1027 O O . GLY A 1 123 ? 9.693 -14.893 -14.310 1.00 74.50 123 GLY A O 1
ATOM 1028 N N . ASP A 1 124 ? 10.287 -13.830 -16.239 1.00 73.12 124 ASP A N 1
ATOM 1029 C CA . ASP A 1 124 ? 10.208 -12.436 -15.783 1.00 73.12 124 ASP A CA 1
ATOM 1030 C C . ASP A 1 124 ? 8.769 -11.915 -15.680 1.00 73.12 124 ASP A C 1
ATOM 1032 O O . ASP A 1 124 ? 8.513 -10.947 -14.962 1.00 73.12 124 ASP A O 1
ATOM 1036 N N . GLU A 1 125 ? 7.798 -12.581 -16.318 1.00 80.25 125 GLU A N 1
ATOM 1037 C CA . GLU A 1 125 ? 6.388 -12.178 -16.255 1.00 80.25 125 GLU A CA 1
ATOM 1038 C C . GLU A 1 125 ? 5.868 -12.202 -14.813 1.00 80.25 125 GLU A C 1
ATOM 1040 O O . GLU A 1 125 ? 5.000 -11.413 -14.450 1.00 80.25 125 GLU A O 1
ATOM 1045 N N . ARG A 1 126 ? 6.474 -13.038 -13.955 1.00 80.50 126 ARG A N 1
ATOM 1046 C CA . ARG A 1 126 ? 6.203 -13.122 -12.508 1.00 80.50 126 ARG A CA 1
ATOM 1047 C C . ARG A 1 126 ? 6.341 -11.792 -11.774 1.00 80.50 126 ARG A C 1
ATOM 1049 O O . ARG A 1 126 ? 5.782 -11.644 -10.687 1.00 80.50 126 ARG A O 1
ATOM 1056 N N . TRP A 1 127 ? 7.073 -10.839 -12.341 1.00 86.50 127 TRP A N 1
ATOM 1057 C CA . TRP A 1 127 ? 7.331 -9.540 -11.731 1.00 86.50 127 TRP A CA 1
ATOM 1058 C C . TRP A 1 127 ? 6.489 -8.407 -12.313 1.00 86.50 127 TRP A C 1
ATOM 1060 O O . TRP A 1 127 ? 6.562 -7.278 -11.816 1.00 86.50 127 TRP A O 1
ATOM 1070 N N . THR A 1 128 ? 5.664 -8.690 -13.324 1.00 86.94 128 THR A N 1
ATOM 1071 C CA . THR A 1 128 ? 4.817 -7.696 -13.991 1.00 86.94 128 THR A CA 1
ATOM 1072 C C . THR A 1 128 ? 3.897 -6.987 -13.001 1.00 86.94 128 THR A C 1
ATOM 1074 O O . THR A 1 128 ? 3.827 -5.760 -13.014 1.00 86.94 128 THR A O 1
ATOM 1077 N N . ASP A 1 129 ? 3.267 -7.720 -12.078 1.00 88.38 129 ASP A N 1
ATOM 1078 C CA . ASP A 1 129 ? 2.371 -7.136 -11.072 1.00 88.38 129 ASP A CA 1
ATOM 1079 C C . ASP A 1 129 ? 3.080 -6.130 -10.162 1.00 88.38 129 ASP A C 1
ATOM 1081 O O . ASP A 1 129 ? 2.579 -5.025 -9.928 1.00 88.38 129 ASP A O 1
ATOM 1085 N N . PHE A 1 130 ? 4.257 -6.507 -9.653 1.00 90.38 130 PHE A N 1
ATOM 1086 C CA . PHE A 1 130 ? 5.077 -5.643 -8.807 1.00 90.38 130 PHE A CA 1
ATOM 1087 C C . PHE A 1 130 ? 5.518 -4.406 -9.583 1.00 90.38 130 PHE A C 1
ATOM 1089 O O . PHE A 1 130 ? 5.297 -3.282 -9.134 1.00 90.38 130 PHE A O 1
ATOM 1096 N N . THR A 1 131 ? 6.067 -4.606 -10.779 1.00 91.38 131 THR A N 1
ATOM 1097 C CA . THR A 1 131 ? 6.563 -3.531 -11.645 1.00 91.38 131 THR A CA 1
ATOM 1098 C C . THR A 1 131 ? 5.449 -2.544 -12.002 1.00 91.38 131 THR A C 1
ATOM 1100 O O . THR A 1 131 ? 5.602 -1.333 -11.817 1.00 91.38 131 THR A O 1
ATOM 1103 N N . PHE A 1 132 ? 4.286 -3.047 -12.425 1.00 91.12 132 PHE A N 1
ATOM 1104 C CA . PHE A 1 132 ? 3.116 -2.232 -12.745 1.00 91.12 132 PHE A CA 1
ATOM 1105 C C . PHE A 1 132 ? 2.657 -1.399 -11.545 1.00 91.12 132 PHE A C 1
ATOM 1107 O O . PHE A 1 132 ? 2.441 -0.188 -11.665 1.00 91.12 132 PHE A O 1
ATOM 1114 N N . ARG A 1 133 ? 2.534 -2.023 -10.369 1.00 92.31 133 ARG A N 1
ATOM 1115 C CA . ARG A 1 133 ? 2.108 -1.340 -9.142 1.00 92.31 133 ARG A CA 1
ATOM 1116 C C . ARG A 1 133 ? 3.107 -0.280 -8.698 1.00 92.31 133 ARG A C 1
ATOM 1118 O O . ARG A 1 133 ? 2.681 0.808 -8.325 1.00 92.31 133 ARG A O 1
ATOM 1125 N N . LEU A 1 134 ? 4.413 -0.530 -8.793 1.00 93.62 134 LEU A N 1
ATOM 1126 C CA . LEU A 1 134 ? 5.422 0.493 -8.499 1.00 93.62 134 LEU A CA 1
ATOM 1127 C C . LEU A 1 134 ? 5.282 1.706 -9.421 1.00 93.62 134 LEU A C 1
ATOM 1129 O O . LEU A 1 134 ? 5.287 2.842 -8.940 1.00 93.62 134 LEU A O 1
ATOM 1133 N N . GLY A 1 135 ? 5.061 1.477 -10.718 1.00 92.38 135 GLY A N 1
ATOM 1134 C CA . GLY A 1 135 ? 4.734 2.542 -11.665 1.00 92.38 135 GLY A CA 1
ATOM 1135 C C . GLY A 1 135 ? 3.469 3.306 -11.258 1.00 92.38 135 GLY A C 1
ATOM 1136 O O . GLY A 1 135 ? 3.467 4.534 -11.191 1.00 92.38 135 GLY A O 1
ATOM 1137 N N . LEU A 1 136 ? 2.396 2.601 -10.895 1.00 92.88 136 LEU A N 1
ATOM 1138 C CA . LEU A 1 136 ? 1.150 3.221 -10.444 1.00 92.88 136 LEU A CA 1
ATOM 1139 C C . LEU A 1 136 ? 1.342 4.088 -9.189 1.00 92.88 136 LEU A C 1
ATOM 1141 O O . LEU A 1 136 ? 0.860 5.222 -9.145 1.00 92.88 136 LEU A O 1
ATOM 1145 N N . ILE A 1 137 ? 2.072 3.590 -8.191 1.00 94.81 137 ILE A N 1
ATOM 1146 C CA . ILE A 1 137 ? 2.389 4.326 -6.962 1.00 94.81 137 ILE A CA 1
ATOM 1147 C C . ILE A 1 137 ? 3.218 5.574 -7.278 1.00 94.81 137 ILE A C 1
ATOM 1149 O O . ILE A 1 137 ? 2.904 6.655 -6.768 1.00 94.81 137 ILE A O 1
ATOM 1153 N N . ALA A 1 138 ? 4.231 5.460 -8.144 1.00 93.06 138 ALA A N 1
ATOM 1154 C CA . ALA A 1 138 ? 5.041 6.595 -8.581 1.00 93.06 138 ALA A CA 1
ATOM 1155 C C . ALA A 1 138 ? 4.160 7.681 -9.221 1.00 93.06 138 ALA A C 1
ATOM 1157 O O . ALA A 1 138 ? 4.220 8.843 -8.804 1.00 93.06 138 ALA A O 1
ATOM 1158 N N . ARG A 1 139 ? 3.259 7.287 -10.136 1.00 92.31 139 ARG A N 1
ATOM 1159 C CA . ARG A 1 139 ? 2.294 8.194 -10.779 1.00 92.31 139 ARG A CA 1
ATOM 1160 C C . ARG A 1 139 ? 1.415 8.912 -9.761 1.00 92.31 139 ARG A C 1
ATOM 1162 O O . ARG A 1 139 ? 1.269 10.131 -9.818 1.00 92.31 139 ARG A O 1
ATOM 1169 N N . LEU A 1 140 ? 0.808 8.158 -8.843 1.00 91.31 140 LEU A N 1
ATOM 1170 C CA . LEU A 1 140 ? -0.107 8.688 -7.825 1.00 91.31 140 LEU A CA 1
ATOM 1171 C C . LEU A 1 140 ? 0.601 9.629 -6.847 1.00 91.31 140 LEU A C 1
ATOM 1173 O O . LEU A 1 140 ? 0.009 10.595 -6.367 1.00 91.31 140 LEU A O 1
ATOM 1177 N N . SER A 1 141 ? 1.885 9.384 -6.602 1.00 88.81 141 SER A N 1
ATOM 1178 C CA . SER A 1 141 ? 2.732 10.226 -5.757 1.00 88.81 141 SER A CA 1
ATOM 1179 C C . SER A 1 141 ? 3.196 11.507 -6.452 1.00 88.81 141 SER A C 1
ATOM 1181 O O . SER A 1 141 ? 3.829 12.345 -5.812 1.00 88.81 141 SER A O 1
ATOM 1183 N N . GLY A 1 142 ? 2.876 11.683 -7.738 1.00 84.69 142 GLY A N 1
ATOM 1184 C CA . GLY A 1 142 ? 3.302 12.829 -8.537 1.00 84.69 142 GLY A CA 1
ATOM 1185 C C . GLY A 1 142 ? 4.762 12.757 -8.983 1.00 84.69 142 GLY A C 1
ATOM 1186 O O . GLY A 1 142 ? 5.323 13.786 -9.351 1.00 84.69 142 GLY A O 1
ATOM 1187 N N . ARG A 1 143 ? 5.384 11.571 -8.942 1.00 78.38 143 ARG A N 1
ATOM 1188 C CA . ARG A 1 143 ? 6.707 11.355 -9.534 1.00 78.38 143 ARG A CA 1
ATOM 1189 C C . ARG A 1 143 ? 6.558 11.197 -11.043 1.00 78.38 143 ARG A C 1
ATOM 1191 O O . ARG A 1 143 ? 5.592 10.595 -11.517 1.00 78.38 143 ARG A O 1
ATOM 1198 N N . GLN A 1 144 ? 7.510 11.749 -11.787 1.00 66.94 144 GLN A N 1
ATOM 1199 C CA . GLN A 1 144 ? 7.580 11.538 -13.225 1.00 66.94 144 GLN A CA 1
ATOM 1200 C C . GLN A 1 144 ? 7.883 10.059 -13.492 1.00 66.94 144 GLN A C 1
ATOM 1202 O O . GLN A 1 144 ? 8.725 9.465 -12.820 1.00 66.94 144 GLN A O 1
ATOM 1207 N N . ILE A 1 145 ? 7.144 9.461 -14.424 1.00 63.53 145 ILE A N 1
ATOM 1208 C CA . ILE A 1 145 ? 7.445 8.128 -14.943 1.00 63.53 145 ILE A CA 1
ATOM 1209 C C . ILE A 1 145 ? 8.138 8.359 -16.268 1.00 63.53 145 ILE A C 1
ATOM 1211 O O . ILE A 1 145 ? 7.494 8.787 -17.227 1.00 63.53 145 ILE A O 1
ATOM 1215 N N . ASP A 1 146 ? 9.435 8.100 -16.294 1.00 58.66 146 ASP A N 1
ATOM 1216 C CA . ASP A 1 146 ? 10.186 8.087 -17.535 1.00 58.66 146 ASP A CA 1
ATOM 1217 C C . ASP A 1 146 ? 9.923 6.741 -18.207 1.00 58.66 146 ASP A C 1
ATOM 1219 O O . ASP A 1 146 ? 10.256 5.682 -17.675 1.00 58.66 146 ASP A O 1
ATOM 1223 N N . ILE A 1 147 ? 9.223 6.791 -19.336 1.00 54.41 147 ILE A N 1
ATOM 1224 C CA . ILE A 1 147 ? 9.057 5.645 -20.224 1.00 54.41 147 ILE A CA 1
ATOM 1225 C C . ILE A 1 147 ? 10.270 5.700 -21.154 1.00 54.41 147 ILE A C 1
ATOM 1227 O O . ILE A 1 147 ? 10.443 6.710 -21.840 1.00 54.41 147 ILE A O 1
ATOM 1231 N N . LEU A 1 148 ? 11.129 4.680 -21.080 1.00 44.44 148 LEU A N 1
ATOM 1232 C CA . LEU A 1 148 ? 12.304 4.528 -21.944 1.00 44.44 148 LEU A CA 1
ATOM 1233 C C . LEU A 1 148 ? 11.901 4.437 -23.422 1.00 44.44 148 LEU A C 1
ATOM 1235 O O . LEU A 1 148 ? 10.873 3.782 -23.714 1.00 44.44 148 LEU A O 1
#

Radius of gyration: 16.95 Å; chains: 1; bounding box: 41×40×46 Å

Foldseek 3Di:
DPPPPCPVVLVVVLVQAADDADPDFDWDDDPPDTHGDLVDRRYHCCNDLCSCVVAVLVLLLSLLVCLLSLNCLVDPRSVVSLVVQQVQADPQSQHDPDPPDDLGDDPRPSRVVQPDPDDDDDDSSSRVSVSVSSVSSCVSNVHDDDDD